Protein AF-A0A522ATU8-F1 (afdb_monomer)

Mean predicted aligned error: 9.72 Å

pLDDT: mean 84.51, std 17.57, range [40.78, 98.5]

Structure (mmCIF, N/CA/C/O backbone):
data_AF-A0A522ATU8-F1
#
_entry.id   AF-A0A522ATU8-F1
#
loop_
_atom_site.group_PDB
_atom_site.id
_atom_site.type_symbol
_atom_site.label_atom_id
_atom_site.label_alt_id
_atom_site.label_comp_id
_atom_site.label_asym_id
_atom_site.label_entity_id
_atom_site.label_seq_id
_atom_site.pdbx_PDB_ins_code
_atom_site.Cartn_x
_atom_site.Cartn_y
_atom_site.Cartn_z
_atom_site.occupancy
_atom_site.B_iso_or_equiv
_atom_site.auth_seq_id
_atom_site.auth_comp_id
_atom_site.auth_asym_id
_atom_site.auth_atom_id
_atom_site.pdbx_PDB_model_num
ATOM 1 N N . MET A 1 1 ? -73.150 6.513 33.092 1.00 40.78 1 MET A N 1
ATOM 2 C CA . MET A 1 1 ? -72.013 5.704 32.596 1.00 40.78 1 MET A CA 1
ATOM 3 C C . MET A 1 1 ? -71.396 6.403 31.396 1.00 40.78 1 MET A C 1
ATOM 5 O O . MET A 1 1 ? -72.141 7.012 30.643 1.00 40.78 1 MET A O 1
ATOM 9 N N . ILE A 1 2 ? -70.080 6.228 31.227 1.00 47.72 2 ILE A N 1
ATOM 10 C CA . ILE A 1 2 ? -69.223 6.585 30.076 1.00 47.72 2 ILE A CA 1
ATOM 11 C C . ILE A 1 2 ? -68.364 7.845 30.288 1.00 47.72 2 ILE A C 1
ATOM 13 O O . ILE A 1 2 ? -68.646 8.945 29.824 1.00 47.72 2 ILE A O 1
ATOM 17 N N . PHE A 1 3 ? -67.261 7.599 31.000 1.00 41.44 3 PHE A N 1
ATOM 18 C CA . PHE A 1 3 ? -65.989 8.318 30.939 1.00 41.44 3 PHE A CA 1
ATOM 19 C C . PHE A 1 3 ? -65.476 8.334 29.488 1.00 41.44 3 PHE A C 1
ATOM 21 O O . PHE A 1 3 ? -65.366 7.274 28.871 1.00 41.44 3 PHE A O 1
ATOM 28 N N . ARG A 1 4 ? -65.110 9.501 28.949 1.00 42.25 4 ARG A N 1
ATOM 29 C CA . ARG A 1 4 ? -64.299 9.596 27.726 1.00 42.25 4 ARG A CA 1
ATOM 30 C C . ARG A 1 4 ? -62.927 10.140 28.095 1.00 42.25 4 ARG A C 1
ATOM 32 O O . ARG A 1 4 ? -62.749 11.327 28.333 1.00 42.25 4 ARG A O 1
ATOM 39 N N . ILE A 1 5 ? -61.991 9.205 28.204 1.00 52.91 5 ILE A N 1
ATOM 40 C CA . ILE A 1 5 ? -60.569 9.421 28.447 1.00 52.91 5 ILE A CA 1
ATOM 41 C C . ILE A 1 5 ? -59.995 10.158 27.232 1.00 52.91 5 ILE A C 1
ATOM 43 O O . ILE A 1 5 ? -60.051 9.648 26.114 1.00 52.91 5 ILE A O 1
ATOM 47 N N . LEU A 1 6 ? -59.465 11.363 27.452 1.00 47.50 6 LEU A N 1
ATOM 48 C CA . LEU A 1 6 ? -58.656 12.076 26.468 1.00 47.50 6 LEU A CA 1
ATOM 49 C C . LEU A 1 6 ? -57.282 11.391 26.426 1.00 47.50 6 LEU A C 1
ATOM 51 O O . LEU A 1 6 ? -56.503 11.489 27.372 1.00 47.50 6 LEU A O 1
ATOM 55 N N . LEU A 1 7 ? -57.003 10.648 25.358 1.00 43.47 7 LEU A N 1
ATOM 56 C CA . LEU A 1 7 ? -55.718 9.988 25.151 1.00 43.47 7 LEU A CA 1
ATOM 57 C C . LEU A 1 7 ? -54.770 10.984 24.470 1.00 43.47 7 LEU A C 1
ATOM 59 O O . LEU A 1 7 ? -54.890 11.260 23.278 1.00 43.47 7 LEU A O 1
ATOM 63 N N . VAL A 1 8 ? -53.862 11.569 25.250 1.00 46.88 8 VAL A N 1
ATOM 64 C CA . VAL A 1 8 ? -52.779 12.422 24.746 1.00 46.88 8 VAL A CA 1
ATOM 65 C C . VAL A 1 8 ? -51.714 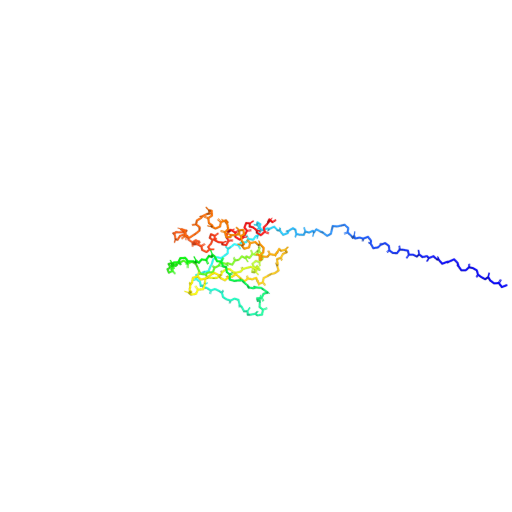11.507 24.145 1.00 46.88 8 VAL A C 1
ATOM 67 O O . VAL A 1 8 ? -50.959 10.860 24.867 1.00 46.88 8 VAL A O 1
ATOM 70 N N . VAL A 1 9 ? -51.665 11.420 22.816 1.00 46.75 9 VAL A N 1
ATOM 71 C CA . VAL A 1 9 ? -50.570 10.750 22.105 1.00 46.75 9 VAL A CA 1
ATOM 72 C C . VAL A 1 9 ? -49.385 11.713 22.072 1.00 46.75 9 VAL A C 1
ATOM 74 O O . VAL A 1 9 ? -49.351 12.646 21.273 1.00 46.75 9 VAL A O 1
ATOM 77 N N . ALA A 1 10 ? -48.416 11.507 22.962 1.00 46.50 10 ALA A N 1
ATOM 78 C CA . ALA A 1 10 ? -47.122 12.169 22.879 1.00 46.50 10 ALA A CA 1
ATOM 79 C C . ALA A 1 10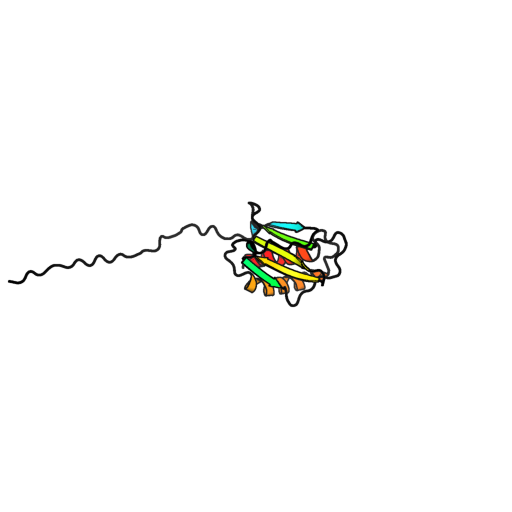 ? -46.333 11.560 21.708 1.00 46.50 10 ALA A C 1
ATOM 81 O O . ALA A 1 10 ? -45.745 10.486 21.824 1.00 46.50 10 ALA A O 1
ATOM 82 N N . ALA A 1 11 ? -46.353 12.231 20.557 1.00 47.09 11 ALA A N 1
ATOM 83 C CA . ALA A 1 11 ? -45.459 11.925 19.451 1.00 47.09 11 ALA A CA 1
ATOM 84 C C . ALA A 1 11 ? -44.035 12.346 19.847 1.00 47.09 11 ALA A C 1
ATOM 86 O O . ALA A 1 11 ? -43.699 13.529 19.843 1.00 47.09 11 ALA A O 1
ATOM 87 N N . ILE A 1 12 ? -43.199 11.376 20.222 1.00 52.59 12 ILE A N 1
ATOM 88 C CA . ILE A 1 12 ? -41.762 1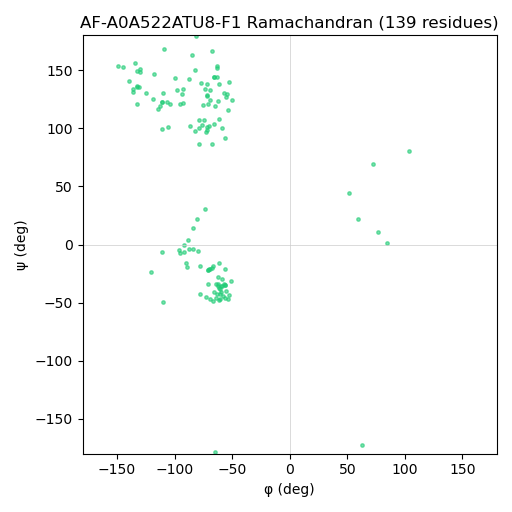1.592 20.402 1.00 52.59 12 ILE A CA 1
ATOM 89 C C . ILE A 1 12 ? -41.164 11.734 19.002 1.00 52.59 12 ILE A C 1
ATOM 91 O O . ILE A 1 12 ? -40.897 10.749 18.316 1.00 52.59 12 ILE A O 1
ATOM 95 N N . ILE A 1 13 ? -40.993 12.976 18.558 1.00 49.78 13 ILE A N 1
ATOM 96 C CA . ILE A 1 13 ? -40.200 13.293 17.374 1.00 49.78 13 ILE A CA 1
ATOM 97 C C . ILE A 1 13 ? -38.739 13.070 17.774 1.00 49.78 13 ILE A C 1
ATOM 99 O O . ILE A 1 13 ? -38.141 13.899 18.458 1.00 49.78 13 ILE A O 1
ATOM 103 N N . PHE A 1 14 ? -38.165 11.934 17.376 1.00 49.09 14 PHE A N 1
ATOM 104 C CA . PHE A 1 14 ? -36.715 11.750 17.365 1.00 49.09 14 PHE A CA 1
ATOM 105 C C . PHE A 1 14 ? -36.147 12.685 16.289 1.00 49.09 14 PHE A C 1
ATOM 107 O O . PHE A 1 14 ? -36.026 12.324 15.121 1.00 49.09 14 PHE A O 1
ATOM 114 N N . ALA A 1 15 ? -35.870 13.932 16.665 1.00 50.97 15 ALA A N 1
ATOM 115 C CA . ALA A 1 15 ? -35.072 14.821 15.840 1.00 50.97 15 ALA A CA 1
ATOM 116 C C . ALA A 1 15 ? -33.628 14.287 15.847 1.00 50.97 15 ALA A C 1
ATOM 118 O O . ALA A 1 15 ? -33.063 14.113 16.931 1.00 50.97 15 ALA A O 1
ATOM 119 N N . PRO A 1 16 ? -33.010 14.002 14.687 1.00 50.28 16 PRO A N 1
ATOM 120 C CA . PRO A 1 16 ? -31.581 13.743 14.651 1.00 50.28 16 PRO A CA 1
ATOM 121 C C . PRO A 1 16 ? -30.865 15.014 15.122 1.00 50.28 16 PRO A C 1
ATOM 123 O O . PRO A 1 16 ? -31.086 16.099 14.582 1.00 50.28 16 PRO A O 1
ATOM 126 N N . LEU A 1 17 ? -30.044 14.882 16.165 1.00 58.19 17 LEU A N 1
ATOM 127 C CA . LEU A 1 17 ? -29.154 15.942 16.637 1.00 58.19 17 LEU A CA 1
ATOM 128 C C . LEU A 1 17 ? -28.351 16.494 15.444 1.00 58.19 17 LEU A C 1
ATOM 130 O O . LEU A 1 17 ? -27.688 15.711 14.756 1.00 58.19 17 LEU A O 1
ATOM 134 N N . PRO A 1 18 ? -28.387 17.810 15.174 1.00 51.53 18 PRO A N 1
ATOM 135 C CA . PRO A 1 18 ? -27.593 18.386 14.109 1.00 51.53 18 PRO A CA 1
ATOM 136 C C . PRO A 1 18 ? -26.136 18.453 14.567 1.00 51.53 18 PRO A C 1
ATOM 138 O O . PRO A 1 18 ? -25.812 19.111 15.552 1.00 51.53 18 PRO A O 1
ATOM 141 N N . GLY A 1 19 ? -25.261 17.774 13.827 1.00 50.19 19 GLY A N 1
ATOM 142 C CA . GLY A 1 19 ? -23.829 18.046 13.842 1.00 50.19 19 GLY A CA 1
ATOM 143 C C . GLY A 1 19 ? -23.095 17.604 15.104 1.00 50.19 19 GLY A C 1
ATOM 144 O O . GLY A 1 19 ? -22.520 18.429 15.808 1.00 50.19 19 GLY A O 1
ATOM 145 N N . ALA A 1 20 ? -22.960 16.291 15.311 1.00 48.22 20 ALA A N 1
ATOM 146 C CA . ALA A 1 20 ? -21.632 15.847 15.727 1.00 48.22 20 ALA A CA 1
ATOM 147 C C . ALA A 1 20 ? -20.671 16.316 14.621 1.00 48.22 20 ALA A C 1
ATOM 149 O O . ALA A 1 20 ? -21.001 16.102 13.446 1.00 48.22 20 ALA A O 1
ATOM 150 N N . PRO A 1 21 ? -19.549 16.993 14.931 1.00 43.91 21 PRO A N 1
ATOM 151 C CA . PRO A 1 21 ? -18.543 17.228 13.916 1.00 43.91 21 PRO A CA 1
ATOM 152 C C . PRO A 1 21 ? -18.225 15.850 13.353 1.00 43.91 21 PRO A C 1
ATOM 154 O O . PRO A 1 21 ? -17.769 14.966 14.077 1.00 43.91 21 PRO A O 1
ATOM 157 N N . GLN A 1 22 ? -18.534 15.639 12.074 1.00 51.97 22 GLN A N 1
ATOM 158 C CA . GLN A 1 22 ? -17.799 14.643 11.329 1.00 51.97 22 GLN A CA 1
ATOM 159 C C . GLN A 1 22 ? -16.377 15.165 11.457 1.00 51.97 22 GLN A C 1
ATOM 161 O O . GLN A 1 22 ? -16.045 16.184 10.854 1.00 51.97 22 GLN A O 1
ATOM 166 N N . THR A 1 23 ? -15.594 14.595 12.373 1.00 53.78 23 THR A N 1
ATOM 167 C CA . THR A 1 23 ? -14.146 14.716 12.336 1.00 53.78 23 THR A CA 1
ATOM 168 C C . THR A 1 23 ? -13.811 14.182 10.962 1.00 53.78 23 THR A C 1
ATOM 170 O O . THR A 1 23 ? -13.820 12.971 10.743 1.00 53.78 23 THR A O 1
ATOM 173 N N . GLY A 1 24 ? -13.751 15.107 10.002 1.00 62.25 24 GLY A N 1
ATOM 174 C CA . GLY A 1 24 ? -13.665 14.786 8.597 1.00 62.25 24 GLY A CA 1
ATOM 175 C C . GLY A 1 24 ? -12.464 13.886 8.459 1.00 62.25 24 GLY A C 1
ATOM 176 O O . GLY A 1 24 ? -11.394 14.200 8.983 1.00 62.25 24 GLY A O 1
ATOM 177 N N . PHE A 1 25 ? -12.661 12.726 7.850 1.00 77.69 25 PHE A N 1
ATOM 178 C CA . PHE A 1 25 ? -11.517 11.952 7.431 1.00 77.69 25 PHE A CA 1
ATOM 179 C C . PHE A 1 25 ? -10.762 12.812 6.432 1.00 77.69 25 PHE A C 1
ATOM 181 O O . PHE A 1 25 ? -11.257 13.063 5.337 1.00 77.69 25 PHE A O 1
ATOM 188 N N . ASP A 1 26 ? -9.617 13.320 6.867 1.00 82.25 26 ASP A N 1
ATOM 189 C CA . ASP A 1 26 ? -8.725 14.105 6.040 1.00 82.25 26 ASP A CA 1
ATOM 190 C C . ASP A 1 26 ? -7.514 13.229 5.696 1.00 82.25 26 ASP A C 1
ATOM 192 O O . ASP A 1 26 ? -6.626 13.036 6.534 1.00 82.25 26 ASP A O 1
ATOM 196 N N . PRO A 1 27 ? -7.468 12.654 4.484 1.00 82.69 27 PRO A N 1
ATOM 197 C CA . PRO A 1 27 ? -6.336 11.851 4.050 1.00 82.69 27 PRO A CA 1
ATOM 198 C C . PRO A 1 27 ? -5.025 12.635 3.993 1.00 82.69 27 PRO A C 1
ATOM 200 O O . PRO A 1 27 ? -3.970 12.006 3.988 1.00 82.69 27 PRO A O 1
ATOM 203 N N . LEU A 1 28 ? -5.052 13.974 4.006 1.00 83.62 28 LEU A N 1
ATOM 204 C CA . LEU A 1 28 ? -3.837 14.786 4.109 1.00 83.62 28 LEU A CA 1
ATOM 205 C C . LEU A 1 28 ? -3.144 14.635 5.471 1.00 83.62 28 LEU A C 1
ATOM 207 O O . LEU A 1 28 ? -1.957 14.929 5.587 1.00 83.62 28 LEU A O 1
ATOM 211 N N . LEU A 1 29 ? -3.855 14.148 6.493 1.00 88.44 29 LEU A N 1
ATOM 212 C CA . LEU A 1 29 ? -3.287 13.831 7.808 1.00 88.44 29 LEU A CA 1
ATOM 213 C C . LEU A 1 29 ? -2.649 12.436 7.863 1.00 88.44 29 LEU A C 1
ATOM 215 O O . LEU A 1 29 ? -2.086 12.042 8.890 1.00 88.44 29 LEU A O 1
ATOM 219 N N . LEU A 1 30 ? -2.744 11.667 6.778 1.00 93.44 30 LEU A N 1
ATOM 220 C CA . LEU A 1 30 ? -2.141 10.350 6.685 1.00 93.44 30 LEU A CA 1
ATOM 221 C C . LEU A 1 30 ? -0.698 10.442 6.191 1.00 93.44 30 LEU A C 1
ATOM 223 O O . LEU A 1 30 ? -0.346 11.216 5.307 1.00 93.44 30 LEU A O 1
ATOM 227 N N . ASN A 1 31 ? 0.143 9.589 6.757 1.00 94.75 31 ASN A N 1
ATOM 228 C CA . ASN A 1 31 ? 1.567 9.525 6.489 1.00 94.75 31 ASN A CA 1
ATOM 229 C C . ASN A 1 31 ? 1.926 8.165 5.898 1.00 94.75 31 ASN A C 1
ATOM 231 O O . ASN A 1 31 ? 1.359 7.139 6.279 1.00 94.75 31 ASN A O 1
ATOM 235 N N . ILE A 1 32 ? 2.920 8.151 5.009 1.00 96.19 32 ILE A N 1
ATOM 236 C CA . ILE A 1 32 ? 3.504 6.922 4.471 1.00 96.19 32 ILE A CA 1
ATOM 237 C C . ILE A 1 32 ? 4.852 6.689 5.149 1.00 96.19 32 ILE A C 1
ATOM 239 O O . ILE A 1 32 ? 5.772 7.497 5.027 1.00 96.19 32 ILE A O 1
ATOM 243 N N . ARG A 1 33 ? 4.999 5.547 5.823 1.00 95.88 33 ARG A N 1
ATOM 244 C CA . ARG A 1 33 ? 6.283 5.068 6.340 1.00 95.88 33 ARG A CA 1
ATOM 245 C C . ARG A 1 33 ? 6.733 3.829 5.578 1.00 95.88 33 ARG A C 1
ATOM 247 O O . ARG A 1 33 ? 6.049 2.807 5.576 1.00 95.88 33 ARG A O 1
ATOM 254 N N . MET A 1 34 ? 7.922 3.899 4.993 1.00 95.94 34 MET A N 1
ATOM 255 C CA . MET A 1 34 ? 8.523 2.783 4.265 1.00 95.94 34 MET A CA 1
ATOM 256 C C . MET A 1 34 ? 9.223 1.800 5.211 1.00 95.94 34 MET A C 1
ATOM 258 O O . MET A 1 34 ? 9.729 2.176 6.269 1.00 95.94 34 MET A O 1
ATOM 262 N N . SER A 1 35 ? 9.263 0.528 4.820 1.00 93.94 35 SER A N 1
ATOM 263 C CA . SER A 1 35 ? 9.972 -0.542 5.522 1.00 93.94 35 SER A CA 1
ATOM 264 C C . SER A 1 35 ? 10.836 -1.338 4.540 1.00 93.94 35 SER A C 1
ATOM 266 O O . SER A 1 35 ? 10.345 -1.725 3.474 1.00 93.94 35 SER A O 1
ATOM 268 N N . PRO A 1 36 ? 12.096 -1.652 4.895 1.00 92.75 36 PRO A N 1
ATOM 269 C CA . PRO A 1 36 ? 12.957 -2.501 4.072 1.00 92.75 36 PRO A CA 1
ATOM 270 C C . PRO A 1 36 ? 12.486 -3.962 4.059 1.00 92.75 36 PRO A C 1
ATOM 272 O O . PRO A 1 36 ? 12.803 -4.712 3.141 1.00 92.75 36 PRO A O 1
ATOM 275 N N . ASN A 1 37 ? 11.699 -4.367 5.059 1.00 94.44 37 ASN A N 1
ATOM 276 C CA . ASN A 1 37 ? 11.170 -5.718 5.190 1.00 94.44 37 ASN A CA 1
ATOM 277 C C . ASN A 1 37 ? 9.731 -5.785 4.691 1.00 94.44 37 ASN A C 1
ATOM 279 O O . ASN A 1 37 ? 8.949 -4.858 4.919 1.00 94.44 37 ASN A O 1
ATOM 283 N N . ALA A 1 38 ? 9.387 -6.904 4.049 1.00 95.12 38 ALA A N 1
ATOM 284 C CA . ALA A 1 38 ? 7.998 -7.248 3.792 1.00 95.12 38 ALA A CA 1
ATOM 285 C C . ALA A 1 38 ? 7.286 -7.406 5.139 1.00 95.12 38 ALA A C 1
ATOM 287 O O . ALA A 1 38 ? 7.850 -7.965 6.083 1.00 95.12 38 ALA A O 1
ATOM 288 N N . LEU A 1 39 ? 6.064 -6.892 5.236 1.00 96.69 39 LEU A N 1
ATOM 289 C CA . LEU A 1 39 ? 5.302 -6.885 6.475 1.00 96.69 39 LEU A CA 1
ATOM 290 C C . LEU A 1 39 ? 4.025 -7.687 6.291 1.00 96.69 39 LEU A C 1
ATOM 292 O O . LEU A 1 39 ? 3.208 -7.410 5.415 1.00 96.69 39 LEU A O 1
ATOM 296 N N . ARG A 1 40 ? 3.837 -8.659 7.178 1.00 97.00 40 ARG A N 1
ATOM 297 C CA . ARG A 1 40 ? 2.570 -9.355 7.350 1.00 97.00 40 ARG A CA 1
ATOM 298 C C . ARG A 1 40 ? 2.040 -9.028 8.742 1.00 97.00 40 ARG A C 1
ATOM 300 O O . ARG A 1 40 ? 2.716 -9.363 9.717 1.00 97.00 40 ARG A O 1
ATOM 307 N N . PRO A 1 41 ? 0.887 -8.354 8.858 1.00 96.50 41 PRO A N 1
ATOM 308 C CA . PRO A 1 41 ? 0.291 -8.102 10.161 1.00 96.50 41 PRO A CA 1
ATOM 309 C C . PRO A 1 41 ? -0.098 -9.420 10.852 1.00 96.50 41 PRO A C 1
ATOM 311 O O . PRO A 1 41 ? -0.381 -10.402 10.158 1.00 96.50 41 PRO A O 1
ATOM 314 N N . PRO A 1 42 ? -0.144 -9.452 12.195 1.00 96.81 42 PRO A N 1
ATOM 315 C CA . PRO A 1 42 ? -0.799 -10.527 12.936 1.00 96.81 42 PRO A CA 1
ATOM 316 C C . PRO A 1 42 ? -2.237 -10.740 12.446 1.00 96.81 42 PRO A C 1
ATOM 318 O O . PRO A 1 42 ? -2.935 -9.772 12.142 1.00 96.81 42 PRO A O 1
ATOM 321 N N . THR A 1 43 ? -2.677 -11.996 12.334 1.00 95.94 43 THR A N 1
ATOM 322 C CA . THR A 1 43 ? -3.968 -12.349 11.712 1.00 95.94 43 THR A CA 1
ATOM 323 C C . THR A 1 43 ? -5.162 -11.696 12.408 1.00 95.94 43 THR A C 1
ATOM 325 O O . THR A 1 43 ? -6.106 -11.289 11.742 1.00 95.94 43 THR A O 1
ATOM 328 N N . ASP A 1 44 ? -5.102 -11.548 13.727 1.00 96.19 44 ASP A N 1
ATOM 329 C CA . ASP A 1 44 ? -6.108 -10.892 14.567 1.00 96.19 44 ASP A CA 1
ATOM 330 C C . ASP A 1 44 ? -6.220 -9.377 14.326 1.00 96.19 44 ASP A C 1
ATOM 332 O O . ASP A 1 44 ? -7.253 -8.781 14.622 1.00 96.19 44 ASP A O 1
ATOM 336 N N . MET A 1 45 ? -5.193 -8.753 13.741 1.00 96.00 45 MET A N 1
ATOM 337 C CA . MET A 1 45 ? -5.217 -7.342 13.344 1.00 96.00 45 MET A CA 1
ATOM 338 C C . MET A 1 45 ? -5.722 -7.125 11.912 1.00 96.00 45 MET A C 1
ATOM 340 O O . MET A 1 45 ? -6.019 -5.989 11.540 1.00 96.00 45 MET A O 1
ATOM 344 N N . ILE A 1 46 ? -5.777 -8.168 11.077 1.00 97.75 46 ILE A N 1
ATOM 345 C CA . ILE A 1 46 ? -6.191 -8.040 9.676 1.00 97.75 46 ILE A CA 1
ATOM 346 C C . ILE A 1 46 ? -7.714 -7.964 9.626 1.00 97.75 46 ILE A C 1
ATOM 348 O O . ILE A 1 46 ? -8.409 -8.963 9.783 1.00 97.75 46 ILE A O 1
ATOM 352 N N . LYS A 1 47 ? -8.236 -6.771 9.345 1.00 97.31 47 LYS A N 1
ATOM 353 C CA . LYS A 1 47 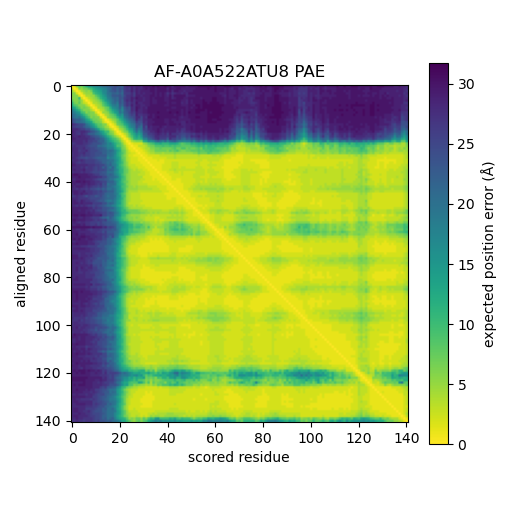? -9.671 -6.565 9.126 1.00 97.31 47 LYS A CA 1
ATOM 354 C C . LYS A 1 47 ? -10.077 -7.021 7.731 1.00 97.31 47 LYS A C 1
ATOM 356 O O . LYS A 1 47 ? -11.117 -7.645 7.556 1.00 97.31 47 LYS A O 1
ATOM 361 N N . GLN A 1 48 ? -9.258 -6.686 6.734 1.00 97.81 48 GLN A N 1
ATOM 362 C CA . GLN A 1 48 ? -9.450 -7.063 5.334 1.00 97.81 48 GLN A CA 1
ATOM 363 C C . GLN A 1 48 ? -8.088 -7.203 4.642 1.00 97.81 48 GLN A C 1
ATOM 365 O O . GLN A 1 48 ? -7.112 -6.560 5.038 1.00 97.81 48 GLN A O 1
ATOM 370 N N . GLN A 1 49 ? -8.026 -8.029 3.601 1.00 97.75 49 GLN A N 1
ATOM 371 C CA . GLN A 1 49 ? -6.829 -8.248 2.795 1.00 97.75 49 GLN A CA 1
ATOM 372 C C . GLN A 1 49 ? -7.209 -8.351 1.320 1.00 97.75 49 GLN A C 1
ATOM 374 O O . GLN A 1 49 ? -8.186 -9.014 0.976 1.00 97.75 49 GLN A O 1
ATOM 379 N N . TRP A 1 50 ? -6.379 -7.768 0.460 1.00 97.94 50 TRP A N 1
ATOM 380 C CA . TRP A 1 50 ? -6.472 -7.900 -0.989 1.00 97.94 50 TRP A CA 1
ATOM 381 C C . TRP A 1 50 ? -5.106 -8.220 -1.583 1.00 97.94 50 TRP A C 1
ATOM 383 O O . TRP A 1 50 ? -4.071 -7.782 -1.077 1.00 97.94 50 TRP A O 1
ATOM 393 N N . THR A 1 51 ? -5.112 -8.961 -2.684 1.00 97.06 51 THR A N 1
ATOM 394 C CA . THR A 1 51 ? -3.977 -9.003 -3.605 1.00 97.06 51 THR A CA 1
ATOM 395 C C . THR A 1 51 ? -4.233 -7.953 -4.673 1.00 97.06 51 THR A C 1
ATOM 397 O O . THR A 1 51 ? -5.347 -7.842 -5.178 1.00 97.06 51 THR A O 1
ATOM 400 N N . LEU A 1 52 ? -3.226 -7.148 -4.991 1.00 95.25 52 LEU A N 1
ATOM 401 C CA . LEU A 1 52 ? -3.355 -6.123 -6.013 1.00 95.25 52 LEU A CA 1
ATOM 402 C C . LEU A 1 52 ? -3.244 -6.749 -7.406 1.00 95.25 52 LEU A C 1
ATOM 404 O O . LEU A 1 52 ? -2.165 -6.822 -7.998 1.00 95.25 52 LEU A O 1
ATOM 408 N N . ASP A 1 53 ? -4.372 -7.222 -7.920 1.00 91.56 53 ASP A N 1
ATOM 409 C CA . ASP A 1 53 ? -4.432 -7.844 -9.235 1.00 91.56 53 ASP A CA 1
ATOM 410 C C . ASP A 1 53 ? -4.119 -6.838 -10.354 1.00 91.56 53 ASP A C 1
ATOM 412 O O . ASP A 1 53 ? -4.463 -5.658 -10.295 1.00 91.56 53 ASP A O 1
ATOM 416 N N . GLY A 1 54 ? -3.433 -7.301 -11.402 1.00 88.69 54 GLY A N 1
ATOM 417 C CA . GLY A 1 54 ? -3.048 -6.450 -12.535 1.00 88.69 54 GLY A CA 1
ATOM 418 C C . GLY A 1 54 ? -1.864 -5.511 -12.269 1.00 88.69 54 GLY A C 1
ATOM 419 O O . GLY A 1 54 ? -1.581 -4.651 -13.110 1.00 88.69 54 GLY A O 1
ATOM 420 N N . TYR A 1 55 ? -1.163 -5.689 -11.144 1.00 92.81 55 TYR A N 1
ATOM 421 C CA . TYR A 1 55 ? 0.110 -5.040 -10.842 1.00 92.81 55 TYR A CA 1
ATOM 422 C C . TYR A 1 55 ? 1.093 -6.041 -10.235 1.00 92.81 55 TYR A C 1
ATOM 424 O O . TYR A 1 55 ? 0.759 -6.797 -9.324 1.00 92.81 55 TYR A O 1
ATOM 432 N N . ARG A 1 56 ? 2.333 -6.038 -10.722 1.00 92.62 56 ARG A N 1
ATOM 433 C CA . ARG A 1 56 ? 3.438 -6.776 -10.109 1.00 92.62 56 ARG A CA 1
ATOM 434 C C . ARG A 1 56 ? 4.640 -5.866 -9.999 1.00 92.62 56 ARG A C 1
ATOM 436 O O . ARG A 1 56 ? 4.963 -5.159 -10.948 1.00 92.62 56 ARG A O 1
ATOM 443 N N . LEU A 1 57 ? 5.293 -5.931 -8.847 1.00 90.94 57 LEU A N 1
ATOM 444 C CA . LEU A 1 57 ? 6.541 -5.228 -8.619 1.00 90.94 57 LEU A CA 1
ATOM 445 C C . LEU A 1 57 ? 7.611 -5.757 -9.569 1.00 90.94 57 LEU A C 1
ATOM 447 O O . LEU A 1 57 ? 7.689 -6.960 -9.846 1.00 90.94 57 LEU A O 1
ATOM 451 N N . GLY A 1 58 ? 8.476 -4.855 -10.027 1.00 84.75 58 GLY A N 1
ATOM 452 C CA . GLY A 1 58 ? 9.705 -5.248 -10.696 1.00 84.75 58 GLY A CA 1
ATOM 453 C C . GLY A 1 58 ? 10.660 -5.999 -9.761 1.00 84.75 58 GLY A C 1
ATOM 454 O O . GLY A 1 58 ? 10.410 -6.207 -8.572 1.00 84.75 58 GLY A O 1
ATOM 455 N N . ARG A 1 59 ? 11.831 -6.377 -10.288 1.00 82.44 59 ARG A N 1
ATOM 456 C CA . ARG A 1 59 ? 12.929 -6.863 -9.441 1.00 82.44 59 ARG A CA 1
ATOM 457 C C . ARG A 1 59 ? 13.411 -5.722 -8.547 1.00 82.44 59 ARG A C 1
ATOM 459 O O . ARG A 1 59 ? 14.116 -4.827 -9.009 1.00 82.44 59 ARG A O 1
ATOM 466 N N . LEU A 1 60 ? 13.013 -5.771 -7.281 1.00 80.19 60 LEU A N 1
ATOM 467 C CA . LEU A 1 60 ? 13.422 -4.815 -6.263 1.00 80.19 60 LEU A CA 1
ATOM 468 C C . LEU A 1 60 ? 14.909 -4.995 -5.925 1.00 80.19 60 LEU A C 1
ATOM 470 O O . LEU A 1 60 ? 15.375 -6.114 -5.702 1.00 80.19 60 LEU A O 1
ATOM 474 N N . GLY A 1 61 ? 15.651 -3.887 -5.881 1.00 78.50 61 GLY A N 1
ATOM 475 C CA . GLY A 1 61 ? 17.034 -3.875 -5.401 1.00 78.50 61 GLY A CA 1
ATOM 476 C C . GLY A 1 61 ? 17.126 -4.176 -3.902 1.00 78.50 61 GLY A C 1
ATOM 477 O O . GLY A 1 61 ? 16.133 -4.111 -3.182 1.00 78.50 61 GLY A O 1
ATOM 478 N N . ALA A 1 62 ? 18.329 -4.473 -3.404 1.00 81.00 62 ALA A N 1
ATOM 479 C CA . ALA A 1 62 ? 18.541 -4.835 -1.995 1.00 81.00 62 ALA A CA 1
ATOM 480 C C . ALA A 1 62 ? 18.099 -3.745 -0.997 1.00 81.00 62 ALA A C 1
ATOM 482 O O . ALA A 1 62 ? 17.697 -4.069 0.115 1.00 81.00 62 ALA A O 1
ATOM 483 N N . GLN A 1 63 ? 18.161 -2.476 -1.408 1.00 82.62 63 GLN A N 1
ATOM 484 C CA . GLN A 1 63 ? 17.783 -1.311 -0.598 1.00 82.62 63 GLN A CA 1
ATOM 485 C C . GLN A 1 63 ? 16.353 -0.826 -0.867 1.00 82.62 63 GLN A C 1
ATOM 487 O O . GLN A 1 63 ? 15.890 0.107 -0.218 1.00 82.62 63 GLN A O 1
ATOM 492 N N . ALA A 1 64 ? 15.653 -1.425 -1.835 1.00 87.12 64 ALA A N 1
ATOM 493 C CA . ALA A 1 64 ? 14.297 -1.013 -2.152 1.00 87.12 64 ALA A CA 1
ATOM 494 C C . ALA A 1 64 ? 13.344 -1.458 -1.032 1.00 87.12 64 ALA A C 1
ATOM 496 O O . ALA A 1 64 ? 13.451 -2.590 -0.541 1.00 87.12 64 ALA A O 1
ATOM 497 N N . PRO A 1 65 ? 12.393 -0.602 -0.632 1.00 92.44 65 PRO A N 1
ATOM 498 C CA . PRO A 1 65 ? 11.451 -0.957 0.408 1.00 92.44 65 PRO A CA 1
ATOM 499 C C . PRO A 1 65 ? 10.542 -2.100 -0.039 1.00 92.44 65 PRO A C 1
ATOM 501 O O . PRO A 1 65 ? 10.133 -2.201 -1.197 1.00 92.44 65 PRO A O 1
ATOM 504 N N . ARG A 1 66 ? 10.206 -2.959 0.920 1.00 94.94 66 ARG A N 1
ATOM 505 C CA . ARG A 1 66 ? 9.354 -4.136 0.724 1.00 94.94 66 ARG A CA 1
ATOM 506 C C . ARG A 1 66 ? 8.003 -4.009 1.412 1.00 94.94 66 ARG A C 1
ATOM 508 O O . ARG A 1 66 ? 7.147 -4.863 1.201 1.00 94.94 66 ARG A O 1
ATOM 515 N N . ALA A 1 67 ? 7.792 -2.961 2.201 1.00 97.19 67 ALA A N 1
ATOM 516 C CA . ALA A 1 67 ? 6.471 -2.578 2.668 1.00 97.19 67 ALA A CA 1
ATOM 517 C C . ALA A 1 67 ? 6.324 -1.053 2.764 1.00 97.19 67 ALA A C 1
ATOM 519 O O . ALA A 1 67 ? 7.302 -0.336 2.984 1.00 97.19 67 ALA A O 1
ATOM 520 N N . ALA A 1 68 ? 5.092 -0.579 2.621 1.00 97.62 68 ALA A N 1
ATOM 521 C CA . ALA A 1 68 ? 4.675 0.790 2.885 1.00 97.62 68 ALA A CA 1
ATOM 522 C C . ALA A 1 68 ? 3.516 0.755 3.884 1.00 97.62 68 ALA A C 1
ATOM 524 O O . ALA A 1 68 ? 2.569 -0.013 3.721 1.00 97.62 68 ALA A O 1
ATOM 525 N N . ILE A 1 69 ? 3.604 1.557 4.937 1.00 98.06 69 ILE A N 1
ATOM 526 C CA . ILE A 1 69 ? 2.607 1.643 6.002 1.00 98.06 69 ILE A CA 1
ATOM 527 C C . ILE A 1 69 ? 1.931 3.001 5.877 1.00 98.06 69 ILE A C 1
ATOM 529 O O . ILE A 1 69 ? 2.619 4.015 5.949 1.00 98.06 69 ILE A O 1
ATOM 533 N N . ILE A 1 70 ? 0.610 3.013 5.726 1.00 97.12 70 ILE A N 1
ATOM 534 C CA . ILE A 1 70 ? -0.199 4.229 5.810 1.00 97.12 70 ILE A CA 1
ATOM 535 C C . ILE A 1 70 ? -0.728 4.329 7.238 1.00 97.12 70 ILE A C 1
ATOM 537 O O . ILE A 1 70 ? -1.406 3.416 7.725 1.00 97.12 70 ILE A O 1
ATOM 541 N N . GLU A 1 71 ? -0.392 5.416 7.920 1.00 96.50 71 GLU A N 1
ATOM 542 C CA . GLU A 1 71 ? -0.739 5.667 9.320 1.00 96.50 71 GLU A CA 1
ATOM 543 C C . GLU A 1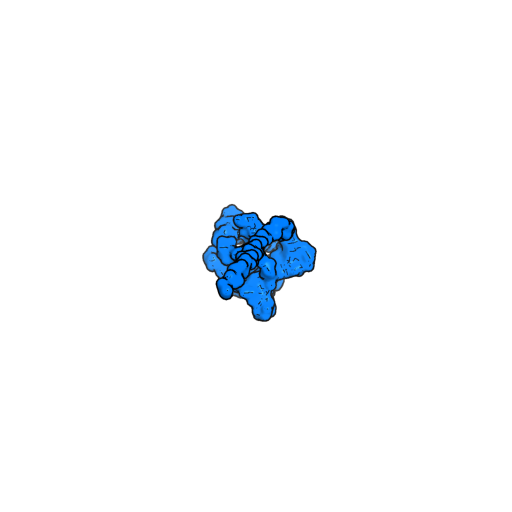 71 ? -1.262 7.088 9.526 1.00 96.50 71 GLU A C 1
ATOM 545 O O . GLU A 1 71 ? -0.960 7.976 8.735 1.00 96.50 71 GLU A O 1
ATOM 550 N N . ASN A 1 72 ? -2.050 7.311 10.577 1.00 93.44 72 ASN A N 1
ATOM 551 C CA . ASN A 1 72 ? -2.452 8.664 10.972 1.00 93.44 72 ASN A CA 1
ATOM 552 C C . ASN A 1 72 ? -1.353 9.374 11.790 1.00 93.44 72 ASN A C 1
ATOM 554 O O . ASN A 1 72 ? -0.284 8.820 12.061 1.00 93.44 72 ASN A O 1
ATOM 558 N N . ASP A 1 73 ? -1.629 10.611 12.190 1.00 90.94 73 ASP A N 1
ATOM 559 C CA . ASP A 1 73 ? -0.774 11.480 13.006 1.00 90.94 73 ASP A CA 1
ATOM 560 C C . ASP A 1 73 ? -0.376 10.872 14.365 1.00 90.94 73 ASP A C 1
ATOM 562 O O . ASP A 1 73 ? 0.760 11.033 14.815 1.00 90.94 73 ASP A O 1
ATOM 566 N N . VAL A 1 74 ? -1.260 10.084 14.981 1.00 92.50 74 VAL A N 1
ATOM 567 C CA . VAL A 1 74 ? -0.978 9.328 16.216 1.00 92.50 74 VAL A CA 1
ATOM 568 C C . VAL A 1 74 ? -0.286 7.976 15.969 1.00 92.50 74 VAL A C 1
ATOM 570 O O . VAL A 1 74 ? -0.201 7.143 16.872 1.00 92.50 74 VAL A O 1
ATOM 573 N N . ARG A 1 75 ? 0.253 7.747 14.760 1.00 92.69 75 ARG A N 1
ATOM 574 C CA . ARG A 1 75 ? 0.961 6.521 14.327 1.00 92.69 75 ARG A CA 1
ATOM 575 C C . ARG A 1 75 ? 0.132 5.239 14.406 1.00 92.69 75 ARG A C 1
ATOM 577 O O . ARG A 1 75 ? 0.678 4.129 14.443 1.00 92.69 75 ARG A O 1
ATOM 584 N N . GLN A 1 76 ? -1.190 5.361 14.402 1.00 94.94 76 GLN A N 1
ATOM 585 C CA . GLN A 1 76 ? -2.068 4.218 14.224 1.00 94.94 76 GLN A CA 1
ATOM 586 C C . GLN A 1 76 ? -1.969 3.753 12.774 1.00 94.94 76 GLN A C 1
ATOM 588 O O . GLN A 1 76 ? -2.251 4.497 11.836 1.00 94.94 76 GLN A O 1
ATOM 593 N N . ARG A 1 77 ? -1.575 2.493 12.587 1.00 96.38 77 ARG A N 1
ATOM 594 C CA . ARG A 1 77 ? -1.484 1.872 11.263 1.00 96.38 77 ARG A CA 1
ATOM 595 C C . ARG A 1 77 ? -2.893 1.630 10.739 1.00 96.38 77 ARG A C 1
ATOM 597 O O . ARG A 1 77 ? -3.705 1.022 11.435 1.00 96.38 77 ARG A O 1
ATOM 604 N N . LEU A 1 78 ? -3.163 2.074 9.518 1.00 97.00 78 LEU A N 1
ATOM 605 C CA . LEU A 1 78 ? -4.465 1.930 8.871 1.00 97.00 78 LEU A CA 1
ATOM 606 C C . LEU A 1 78 ? -4.389 0.927 7.724 1.00 97.00 78 LEU A C 1
ATOM 608 O O . LEU A 1 78 ? -5.171 -0.029 7.696 1.00 97.00 78 LEU A O 1
ATOM 612 N N . LEU A 1 79 ? -3.399 1.097 6.841 1.00 98.19 79 LEU A N 1
ATOM 613 C CA . LEU A 1 79 ? -3.131 0.203 5.715 1.00 98.19 79 LEU A CA 1
ATOM 614 C C . LEU A 1 79 ? -1.662 -0.197 5.665 1.00 98.19 79 LEU A C 1
ATOM 616 O O . LEU A 1 79 ? -0.777 0.559 6.064 1.00 98.19 79 LEU A O 1
ATOM 620 N N . ILE A 1 80 ? -1.401 -1.387 5.136 1.00 98.44 80 ILE A N 1
ATOM 621 C CA . ILE A 1 80 ? -0.052 -1.869 4.850 1.00 98.44 80 ILE A CA 1
ATOM 622 C C . ILE A 1 80 ? -0.043 -2.448 3.440 1.00 98.44 80 ILE A C 1
ATOM 624 O O . ILE A 1 80 ? -0.769 -3.398 3.162 1.00 98.44 80 ILE A O 1
ATOM 628 N N . LEU A 1 81 ? 0.800 -1.901 2.568 1.00 98.31 81 LEU A N 1
ATOM 629 C CA . LEU A 1 81 ? 1.163 -2.519 1.298 1.00 98.31 81 LEU A CA 1
ATOM 630 C C . LEU A 1 81 ? 2.442 -3.320 1.529 1.00 98.31 81 LEU A C 1
ATOM 632 O O . LEU A 1 81 ? 3.407 -2.788 2.074 1.00 98.31 81 LEU A O 1
ATOM 636 N N . SER A 1 82 ? 2.478 -4.582 1.117 1.00 97.81 82 SER A N 1
ATOM 637 C CA . SER A 1 82 ? 3.655 -5.438 1.262 1.00 97.81 82 SER A CA 1
ATOM 638 C C . SER A 1 82 ? 3.967 -6.174 -0.029 1.00 97.81 82 SER A C 1
ATOM 640 O O . SER A 1 82 ? 3.089 -6.773 -0.646 1.00 97.81 82 SER A O 1
ATOM 642 N N . ALA A 1 83 ? 5.244 -6.195 -0.390 1.00 95.69 83 ALA A N 1
ATOM 643 C CA . ALA A 1 83 ? 5.772 -7.018 -1.461 1.00 95.69 83 ALA A CA 1
ATOM 644 C C . ALA A 1 83 ? 5.794 -8.492 -1.033 1.00 95.69 83 ALA A C 1
ATOM 646 O O . ALA A 1 83 ? 6.344 -8.837 0.017 1.00 95.69 83 ALA A O 1
ATOM 647 N N . ALA A 1 84 ? 5.218 -9.364 -1.852 1.00 94.44 84 ALA A N 1
ATOM 648 C CA . ALA A 1 84 ? 5.382 -10.806 -1.755 1.00 94.44 84 ALA A CA 1
ATOM 649 C C . ALA A 1 84 ? 6.651 -11.260 -2.496 1.00 94.44 84 ALA A C 1
ATOM 651 O O . ALA A 1 84 ? 7.214 -10.537 -3.321 1.00 94.44 84 ALA A O 1
ATOM 652 N N . ALA A 1 85 ? 7.112 -12.480 -2.208 1.00 89.81 85 ALA A N 1
ATOM 653 C CA . ALA A 1 85 ? 8.334 -13.030 -2.801 1.00 89.81 85 ALA A CA 1
ATOM 654 C C . ALA A 1 85 ? 8.253 -13.187 -4.331 1.00 89.81 85 ALA A C 1
ATOM 656 O O . ALA A 1 85 ? 9.273 -13.103 -5.010 1.00 89.81 85 ALA A O 1
ATOM 657 N N . ASP A 1 86 ? 7.051 -13.381 -4.873 1.00 91.31 86 ASP A N 1
ATOM 658 C CA . ASP A 1 86 ? 6.788 -13.512 -6.307 1.00 91.31 86 ASP A CA 1
ATOM 659 C C . ASP A 1 86 ? 6.540 -12.156 -7.004 1.00 91.31 86 ASP A C 1
ATOM 661 O O . ASP A 1 86 ? 6.222 -12.112 -8.194 1.00 91.31 86 ASP A O 1
ATOM 665 N N . GLY A 1 87 ? 6.669 -11.043 -6.275 1.00 91.69 87 GLY A N 1
ATOM 666 C CA . GLY A 1 87 ? 6.417 -9.692 -6.775 1.00 91.69 87 GLY A CA 1
ATOM 667 C C . GLY A 1 87 ? 4.950 -9.258 -6.728 1.00 91.69 87 GLY A C 1
ATOM 668 O 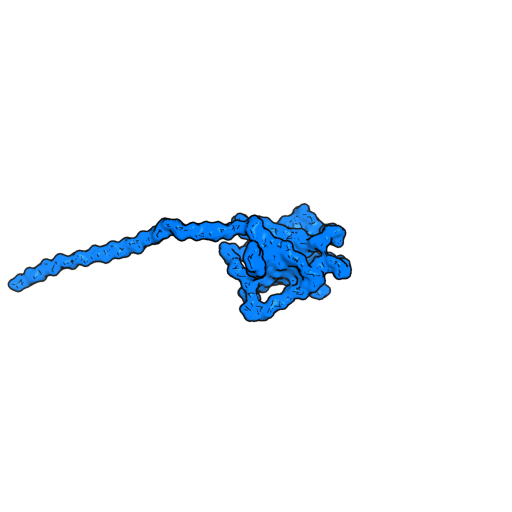O . GLY A 1 87 ? 4.652 -8.137 -7.140 1.00 91.69 87 GLY A O 1
ATOM 669 N N . ALA A 1 88 ? 4.029 -10.088 -6.224 1.00 95.81 88 ALA A N 1
ATOM 670 C CA . ALA A 1 88 ? 2.675 -9.624 -5.933 1.00 95.81 88 ALA A CA 1
ATOM 671 C C . ALA A 1 88 ? 2.691 -8.546 -4.834 1.00 95.81 88 ALA A C 1
ATOM 673 O O . ALA A 1 88 ? 3.568 -8.535 -3.966 1.00 95.81 88 ALA A O 1
ATOM 674 N N . VAL A 1 89 ? 1.707 -7.646 -4.856 1.00 97.12 89 VAL A N 1
ATOM 675 C CA . VAL A 1 89 ? 1.506 -6.653 -3.792 1.00 97.12 89 VAL A CA 1
ATOM 676 C C . VAL A 1 89 ? 0.286 -7.055 -2.982 1.00 97.12 89 VAL A C 1
ATOM 678 O O . VAL A 1 89 ? -0.807 -7.202 -3.522 1.00 97.12 89 VAL A O 1
ATOM 681 N N . LEU A 1 90 ? 0.476 -7.234 -1.681 1.00 98.12 90 LEU A N 1
ATOM 682 C CA . LEU A 1 90 ? -0.593 -7.495 -0.726 1.00 98.12 90 LEU A CA 1
ATOM 683 C C . LEU A 1 90 ? -0.973 -6.186 -0.045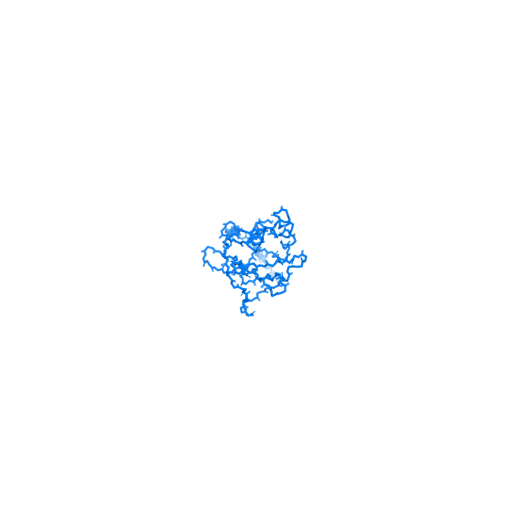 1.00 98.12 90 LEU A C 1
ATOM 685 O O . LEU A 1 90 ? -0.094 -5.457 0.412 1.00 98.12 90 LEU A O 1
ATOM 689 N N . VAL A 1 91 ? -2.268 -5.905 0.043 1.00 98.25 91 VAL A N 1
ATOM 690 C CA . VAL A 1 91 ? -2.818 -4.744 0.746 1.00 98.25 91 VAL A CA 1
ATOM 691 C C . VAL A 1 91 ? -3.599 -5.249 1.949 1.00 98.25 91 VAL A C 1
ATOM 693 O O . VAL A 1 91 ? -4.564 -5.994 1.798 1.00 98.25 91 VAL A O 1
ATOM 696 N N . TYR A 1 92 ? -3.191 -4.845 3.145 1.00 98.50 92 TYR A N 1
ATOM 697 C CA . TYR A 1 92 ? -3.864 -5.178 4.394 1.00 98.50 92 TYR A CA 1
ATOM 698 C C . TYR A 1 92 ? -4.526 -3.936 4.968 1.00 98.50 92 TYR A C 1
ATOM 700 O O . TYR A 1 92 ? -3.859 -2.917 5.153 1.00 98.50 92 TYR A O 1
ATOM 708 N N . ARG A 1 93 ? -5.804 -4.044 5.331 1.00 98.12 93 ARG A N 1
ATOM 709 C CA . ARG A 1 93 ? -6.461 -3.090 6.224 1.00 98.12 93 ARG A CA 1
ATOM 710 C C . ARG A 1 93 ? -6.360 -3.593 7.651 1.00 98.12 93 ARG A C 1
ATOM 712 O O . ARG A 1 93 ? -6.831 -4.684 7.963 1.00 98.12 93 ARG A O 1
ATOM 719 N N . VAL A 1 94 ? -5.756 -2.774 8.502 1.00 97.81 94 VAL A N 1
ATOM 720 C CA . VAL A 1 94 ? -5.525 -3.081 9.920 1.00 97.81 94 VAL A CA 1
ATOM 721 C C . VAL A 1 94 ? -6.184 -2.066 10.857 1.00 97.81 94 VAL A C 1
ATOM 723 O O . VAL A 1 94 ? -6.518 -2.400 11.990 1.00 97.81 94 VAL A O 1
ATOM 726 N N . GLY A 1 95 ? -6.434 -0.845 10.379 1.00 95.12 95 GLY A N 1
ATOM 727 C CA . GLY A 1 95 ? -7.145 0.198 11.119 1.00 95.12 95 GLY A CA 1
ATOM 728 C C . GLY A 1 95 ? -8.536 0.483 10.562 1.00 95.12 95 GLY A C 1
ATOM 729 O O . GLY A 1 95 ? -8.912 0.023 9.480 1.00 95.12 95 GLY A O 1
ATOM 730 N N . ASP A 1 96 ? -9.316 1.238 11.333 1.00 92.06 96 ASP A N 1
ATOM 731 C CA . ASP A 1 96 ? -10.594 1.759 10.857 1.00 92.06 96 ASP A CA 1
ATOM 732 C C . ASP A 1 96 ? -10.361 2.894 9.865 1.00 92.06 96 ASP A C 1
ATOM 734 O O . ASP A 1 96 ? -9.548 3.788 10.076 1.00 92.06 96 ASP A O 1
ATOM 738 N N . LEU A 1 97 ? -11.087 2.813 8.761 1.00 91.38 97 LEU A N 1
ATOM 739 C CA . LEU A 1 97 ? -11.106 3.801 7.691 1.00 91.38 97 LEU A CA 1
ATOM 740 C C . LEU A 1 97 ? -12.566 4.000 7.300 1.00 91.38 97 LEU A C 1
ATOM 742 O O . LEU A 1 97 ? -13.238 2.988 7.075 1.00 91.38 97 LEU A O 1
ATOM 746 N N . PRO A 1 98 ? -13.062 5.239 7.196 1.00 90.19 98 PRO A N 1
ATOM 747 C CA . PRO A 1 98 ? -14.443 5.517 6.810 1.00 90.19 98 PRO A CA 1
ATOM 748 C C . PRO A 1 98 ? -14.657 5.439 5.289 1.00 90.19 98 PRO A C 1
ATOM 750 O O . PRO A 1 98 ? -15.609 6.008 4.768 1.00 90.19 98 PRO A O 1
ATOM 753 N N . VAL A 1 99 ? -13.777 4.728 4.580 1.00 89.81 99 VAL A N 1
ATOM 754 C CA . VAL A 1 99 ? -13.809 4.536 3.129 1.00 89.81 99 VAL A CA 1
ATOM 755 C C . VAL A 1 99 ? -13.670 3.058 2.785 1.00 89.81 99 VAL A C 1
ATOM 757 O O . VAL A 1 99 ? -13.002 2.293 3.491 1.00 89.81 99 VAL A O 1
ATOM 760 N N . ASP A 1 100 ? -14.295 2.656 1.681 1.00 92.31 100 ASP A N 1
ATOM 761 C CA . ASP A 1 100 ? -14.143 1.313 1.133 1.00 92.31 100 ASP A CA 1
ATOM 762 C C . ASP A 1 100 ? -12.861 1.227 0.298 1.00 92.31 100 ASP A C 1
ATOM 764 O O . ASP A 1 100 ? -12.815 1.606 -0.872 1.00 92.31 100 ASP A O 1
ATOM 768 N N . VAL A 1 101 ? -11.802 0.707 0.918 1.00 95.31 101 VAL A N 1
ATOM 769 C CA . VAL A 1 101 ? -10.473 0.570 0.306 1.00 95.31 101 VAL A CA 1
ATOM 770 C C . VAL A 1 101 ? -10.533 -0.231 -0.995 1.00 95.31 101 VAL A C 1
ATOM 772 O O . VAL A 1 101 ? -9.809 0.090 -1.934 1.00 95.31 101 VAL A O 1
ATOM 775 N N . ALA A 1 102 ? -11.411 -1.238 -1.086 1.00 95.75 102 ALA A N 1
ATOM 776 C CA . ALA A 1 102 ? -11.513 -2.085 -2.270 1.00 95.75 102 ALA A CA 1
ATOM 777 C C . ALA A 1 102 ? -11.929 -1.284 -3.514 1.00 95.75 102 ALA A C 1
ATOM 779 O O . ALA A 1 102 ? -11.412 -1.533 -4.604 1.00 95.75 102 ALA A O 1
ATOM 780 N N . GLN A 1 103 ? -12.801 -0.282 -3.350 1.00 94.56 103 GLN A N 1
ATOM 781 C CA . GLN A 1 103 ? -13.242 0.592 -4.444 1.00 94.56 103 GLN A CA 1
ATOM 782 C C . GLN A 1 103 ? -12.142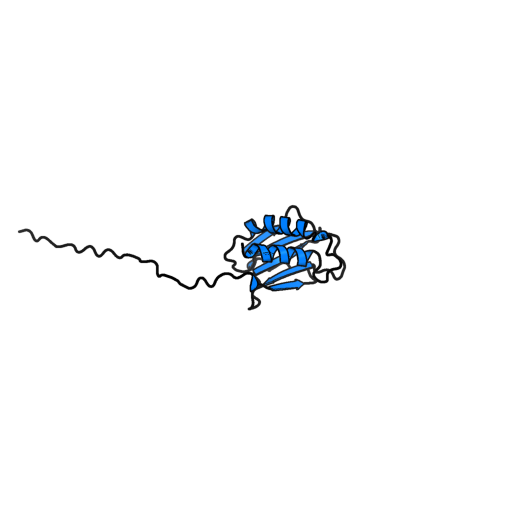 1.545 -4.924 1.00 94.56 103 GLN A C 1
ATOM 784 O O . GLN A 1 103 ? -12.179 1.994 -6.071 1.00 94.56 103 GLN A O 1
ATOM 789 N N . GLN A 1 104 ? -11.136 1.805 -4.086 1.00 94.94 104 GLN A N 1
ATOM 790 C CA . GLN A 1 104 ? -10.029 2.703 -4.411 1.00 94.94 104 GLN A CA 1
ATOM 791 C C . GLN A 1 104 ? -8.850 1.990 -5.087 1.00 94.94 104 GLN A C 1
ATOM 793 O O . GLN A 1 104 ? -8.063 2.633 -5.784 1.00 94.94 104 GLN A O 1
ATOM 798 N N . LEU A 1 105 ? -8.737 0.659 -4.973 1.00 95.94 105 LEU A N 1
ATOM 799 C CA . LEU A 1 105 ? -7.640 -0.096 -5.599 1.00 95.94 105 LEU A CA 1
ATOM 800 C C . LEU A 1 105 ? -7.568 0.088 -7.131 1.00 95.94 105 LEU A C 1
ATOM 802 O O . LEU A 1 105 ? -6.470 0.336 -7.634 1.00 95.94 105 LEU A O 1
ATOM 806 N N . PRO A 1 106 ? -8.676 0.048 -7.905 1.00 95.81 106 PRO A N 1
ATOM 807 C CA . PRO A 1 106 ? -8.617 0.297 -9.350 1.00 95.81 106 PRO A CA 1
ATOM 808 C C . PRO A 1 106 ? -8.171 1.723 -9.709 1.00 95.81 106 PRO A C 1
ATOM 810 O O . PRO A 1 106 ? -7.467 1.928 -10.705 1.00 95.81 106 PRO A O 1
ATOM 813 N N . ARG A 1 107 ? -8.540 2.718 -8.890 1.00 94.62 107 ARG A N 1
ATOM 814 C CA . ARG A 1 107 ? -8.111 4.113 -9.077 1.00 94.62 107 ARG A CA 1
ATOM 815 C C . ARG A 1 107 ? -6.623 4.266 -8.797 1.00 94.62 107 ARG A C 1
ATOM 817 O O . ARG A 1 107 ? -5.894 4.758 -9.656 1.00 94.62 107 ARG A O 1
ATOM 824 N N . MET A 1 108 ? -6.150 3.698 -7.686 1.00 94.94 108 MET A N 1
ATOM 825 C CA . MET A 1 108 ? -4.723 3.597 -7.370 1.00 94.94 108 MET A CA 1
ATOM 826 C C . MET A 1 108 ? -3.934 2.967 -8.525 1.00 94.94 108 MET A C 1
ATOM 828 O O . MET A 1 108 ? -2.875 3.474 -8.892 1.00 94.94 108 MET A O 1
ATOM 832 N N . LEU A 1 109 ? -4.441 1.893 -9.141 1.00 95.81 109 LEU A N 1
ATOM 833 C CA . LEU A 1 109 ? -3.786 1.271 -10.295 1.00 95.81 109 LEU A CA 1
ATOM 834 C C . LEU A 1 109 ? -3.703 2.212 -11.497 1.00 95.81 109 LEU A C 1
ATOM 836 O O . LEU A 1 109 ? -2.655 2.284 -12.141 1.00 95.81 109 LEU A O 1
ATOM 840 N N . THR A 1 110 ? -4.771 2.952 -11.780 1.00 96.00 110 THR A N 1
ATOM 841 C CA . THR A 1 110 ? -4.791 3.952 -12.855 1.00 96.00 110 THR A CA 1
ATOM 842 C C . THR A 1 110 ? -3.759 5.052 -12.595 1.00 96.00 110 THR A C 1
ATOM 844 O O . THR A 1 110 ? -2.927 5.323 -13.465 1.00 96.00 110 THR A O 1
ATOM 847 N N . CYS A 1 111 ? -3.725 5.596 -11.374 1.00 95.62 111 CYS A N 1
ATOM 848 C CA . CYS A 1 111 ? -2.706 6.551 -10.935 1.00 95.62 111 CYS A CA 1
ATOM 849 C C . CYS A 1 111 ? -1.287 5.984 -11.092 1.00 95.62 111 CYS A C 1
ATOM 851 O O . CYS A 1 111 ? -0.418 6.637 -11.673 1.00 95.62 111 CYS A O 1
ATOM 853 N N . SER A 1 112 ? -1.051 4.739 -10.664 1.00 95.00 112 SER A N 1
ATOM 854 C CA . SER A 1 112 ? 0.284 4.128 -10.697 1.00 95.00 112 SER A CA 1
ATOM 855 C C . SER A 1 112 ? 0.844 3.988 -12.113 1.00 95.00 112 SER A C 1
ATOM 857 O O . SER A 1 112 ? 2.046 4.146 -12.334 1.00 95.00 112 SER A O 1
ATOM 859 N N . ARG A 1 113 ? -0.035 3.733 -13.091 1.00 95.06 113 ARG A N 1
ATOM 860 C CA . ARG A 1 113 ? 0.319 3.645 -14.511 1.00 95.06 113 ARG A CA 1
ATOM 861 C C . ARG A 1 113 ? 0.621 5.021 -15.082 1.00 95.06 113 ARG A C 1
ATOM 863 O O . ARG A 1 113 ? 1.640 5.173 -15.749 1.00 95.06 113 ARG A O 1
ATOM 870 N N . ALA A 1 114 ? -0.216 6.013 -14.780 1.00 95.50 114 ALA A N 1
ATOM 871 C CA . ALA A 1 114 ? 0.002 7.395 -15.201 1.00 95.50 114 ALA A CA 1
ATOM 872 C C . ALA A 1 114 ? 1.331 7.952 -14.662 1.00 95.50 114 ALA A C 1
ATOM 874 O O . ALA A 1 114 ? 2.084 8.582 -15.401 1.00 95.50 114 ALA A O 1
ATOM 875 N N . ARG A 1 115 ? 1.665 7.634 -13.404 1.00 92.81 115 ARG A N 1
ATOM 876 C CA . ARG A 1 115 ? 2.943 7.986 -12.761 1.00 92.81 115 ARG A CA 1
ATOM 877 C C . ARG A 1 115 ? 4.109 7.077 -13.139 1.00 92.81 115 ARG A C 1
ATOM 879 O O . ARG A 1 115 ? 5.235 7.331 -12.727 1.00 92.81 115 ARG A O 1
ATOM 886 N N . GLN A 1 116 ? 3.847 6.013 -13.895 1.00 92.12 116 GLN A N 1
ATOM 887 C CA . GLN A 1 116 ? 4.830 5.003 -14.271 1.00 92.12 116 GLN A CA 1
ATOM 888 C C . GLN A 1 116 ? 5.612 4.445 -13.066 1.00 92.12 116 GLN A C 1
ATOM 890 O O . GLN A 1 116 ? 6.830 4.275 -13.143 1.00 92.12 116 GLN A O 1
ATOM 895 N N . CYS A 1 117 ? 4.927 4.133 -11.958 1.00 91.50 117 CYS A N 1
ATOM 896 C CA . CYS A 1 117 ? 5.560 3.730 -10.692 1.00 91.50 117 CYS A CA 1
ATOM 897 C C . CYS A 1 117 ? 6.586 2.591 -10.844 1.00 91.50 117 CYS A C 1
ATOM 899 O O . CYS A 1 117 ? 7.607 2.584 -10.160 1.00 91.50 117 CYS A O 1
ATOM 901 N N . GLN A 1 118 ? 6.383 1.680 -11.800 1.00 88.00 118 GLN A N 1
ATOM 902 C CA . GLN A 1 118 ? 7.315 0.598 -12.149 1.00 88.00 118 GLN A CA 1
ATOM 903 C C . GLN A 1 118 ? 8.742 1.051 -12.530 1.00 88.00 118 GLN A C 1
ATOM 905 O O . GLN A 1 118 ? 9.688 0.253 -12.486 1.00 88.00 118 GLN A O 1
ATOM 910 N N . HIS A 1 119 ? 8.905 2.316 -12.931 1.00 86.81 119 HIS A N 1
ATOM 911 C CA . HIS A 1 119 ? 10.186 2.930 -13.283 1.00 86.81 119 HIS A CA 1
ATOM 912 C C . HIS A 1 119 ? 10.825 3.700 -12.121 1.00 86.81 119 HIS A C 1
ATOM 914 O O . HIS A 1 119 ? 11.993 4.067 -12.226 1.00 86.81 119 HIS A O 1
ATOM 920 N N . ALA A 1 120 ? 10.139 3.876 -10.986 1.00 81.31 120 ALA A N 1
ATOM 921 C CA . ALA A 1 120 ? 10.648 4.589 -9.808 1.00 81.31 120 ALA A CA 1
ATOM 922 C C . ALA A 1 120 ? 11.712 3.791 -9.020 1.00 81.31 120 ALA A C 1
ATOM 924 O O . ALA A 1 120 ? 11.836 3.908 -7.808 1.00 81.31 120 ALA A O 1
ATOM 925 N N . ARG A 1 121 ? 12.498 2.943 -9.694 1.00 66.44 121 ARG A N 1
ATOM 926 C CA . ARG A 1 121 ? 13.459 2.015 -9.071 1.00 66.44 121 ARG A CA 1
ATOM 927 C C . ARG A 1 121 ? 14.674 2.715 -8.464 1.00 66.44 121 ARG A C 1
ATOM 929 O O . ARG A 1 121 ? 15.338 2.131 -7.615 1.00 66.44 121 ARG A O 1
ATOM 936 N N . SER A 1 122 ? 14.969 3.925 -8.928 1.00 61.53 122 SER A N 1
ATOM 937 C CA . SER A 1 122 ? 16.034 4.793 -8.422 1.00 61.53 122 SER A CA 1
ATOM 938 C C . SER A 1 122 ? 15.562 5.757 -7.330 1.00 61.53 122 SER A C 1
ATOM 940 O O . SER A 1 122 ? 16.392 6.456 -6.755 1.00 61.53 122 SER A O 1
ATOM 942 N N . ASP A 1 123 ? 14.256 5.814 -7.048 1.00 73.88 123 ASP A N 1
ATOM 943 C CA . ASP A 1 123 ? 13.712 6.635 -5.968 1.00 73.88 123 ASP A CA 1
ATOM 944 C C . ASP A 1 123 ? 13.953 5.951 -4.607 1.00 73.88 123 ASP A C 1
ATOM 946 O O . ASP A 1 123 ? 13.771 4.733 -4.509 1.00 73.88 123 ASP A O 1
ATOM 950 N N . PRO A 1 124 ? 14.324 6.688 -3.544 1.00 67.06 124 PRO A N 1
ATOM 951 C CA . PRO A 1 124 ? 14.470 6.124 -2.198 1.00 67.06 124 PRO A CA 1
ATOM 952 C C . PRO A 1 124 ? 13.203 5.431 -1.666 1.00 67.06 124 PRO A C 1
ATOM 954 O O . PRO A 1 124 ? 13.285 4.421 -0.967 1.00 67.06 124 PRO A O 1
ATOM 957 N N . SER A 1 125 ? 12.024 5.944 -2.017 1.00 79.06 125 SER A N 1
ATOM 958 C CA . SER A 1 125 ? 10.718 5.348 -1.708 1.00 79.06 125 SER A CA 1
ATOM 959 C C . SER A 1 125 ? 10.387 4.182 -2.641 1.00 79.06 125 SER A C 1
ATOM 961 O O . SER A 1 125 ? 9.535 3.345 -2.333 1.00 79.06 125 SER A O 1
ATOM 963 N N . GLY A 1 126 ? 11.068 4.104 -3.781 1.00 87.75 126 GLY A N 1
ATOM 964 C CA . GLY A 1 126 ? 10.923 3.047 -4.763 1.00 87.75 126 GLY A CA 1
ATOM 965 C C . GLY A 1 126 ? 9.534 2.976 -5.399 1.00 87.75 126 GLY A C 1
ATOM 966 O O . GLY A 1 126 ? 8.630 3.779 -5.160 1.00 87.75 126 GLY A O 1
ATOM 967 N N . GLU A 1 127 ? 9.341 1.920 -6.181 1.00 92.44 127 GLU A N 1
ATOM 968 C CA . GLU A 1 127 ? 8.066 1.581 -6.813 1.00 92.44 127 GLU A CA 1
ATOM 969 C C . GLU A 1 127 ? 6.909 1.457 -5.801 1.00 92.44 127 GLU A C 1
ATOM 971 O O . GLU A 1 127 ? 5.801 1.937 -6.046 1.00 92.44 127 GLU A O 1
ATOM 976 N N . LEU A 1 128 ? 7.171 0.864 -4.631 1.00 93.88 128 LEU A N 1
ATOM 977 C CA . LEU A 1 128 ? 6.152 0.645 -3.604 1.00 93.88 128 LEU A CA 1
ATOM 978 C C . LEU A 1 128 ? 5.710 1.947 -2.917 1.00 93.88 128 LEU A C 1
ATOM 980 O O . LEU A 1 128 ? 4.539 2.082 -2.571 1.00 93.88 128 LEU A O 1
ATOM 984 N N . GLY A 1 129 ? 6.617 2.911 -2.742 1.00 94.19 129 GLY A N 1
ATOM 985 C CA . GLY A 1 129 ? 6.271 4.234 -2.223 1.00 94.19 129 GLY A CA 1
ATOM 986 C C . GLY A 1 129 ? 5.377 5.006 -3.192 1.00 94.19 129 GLY A C 1
ATOM 987 O O . GLY A 1 129 ? 4.381 5.590 -2.774 1.00 94.19 129 GLY A O 1
ATOM 988 N N . CYS A 1 130 ? 5.665 4.921 -4.494 1.00 94.25 130 CYS A N 1
ATOM 989 C CA . CYS A 1 130 ? 4.814 5.498 -5.537 1.00 94.25 130 CYS A CA 1
ATOM 990 C C . CYS A 1 130 ? 3.398 4.892 -5.530 1.00 94.25 130 CYS A C 1
ATOM 992 O O . CYS A 1 130 ? 2.411 5.625 -5.598 1.00 94.25 130 CYS A O 1
ATOM 994 N N . LEU A 1 131 ? 3.280 3.567 -5.370 1.00 95.38 131 LEU A N 1
ATOM 995 C CA . LEU A 1 131 ? 1.984 2.899 -5.198 1.00 95.38 131 LEU A CA 1
ATOM 996 C C . LEU A 1 131 ? 1.235 3.379 -3.952 1.00 95.38 131 LEU A C 1
ATOM 998 O O . LEU A 1 131 ? 0.043 3.672 -4.028 1.00 95.38 131 LEU A O 1
ATOM 1002 N N . ALA A 1 132 ? 1.925 3.460 -2.813 1.00 96.12 132 ALA A N 1
ATOM 1003 C CA . ALA A 1 132 ? 1.327 3.911 -1.563 1.00 96.12 132 ALA A CA 1
ATOM 1004 C C . ALA A 1 132 ? 0.811 5.353 -1.667 1.00 96.12 132 ALA A C 1
ATOM 1006 O O . ALA A 1 132 ? -0.266 5.643 -1.156 1.00 96.12 132 ALA A O 1
ATOM 1007 N N . LEU A 1 133 ? 1.534 6.224 -2.378 1.00 94.94 133 LEU A N 1
ATOM 1008 C CA . LEU A 1 133 ? 1.106 7.595 -2.647 1.00 94.94 133 LEU A CA 1
ATOM 1009 C C . LEU A 1 133 ? -0.168 7.638 -3.498 1.00 94.94 133 LEU A C 1
ATOM 1011 O O . LEU A 1 133 ? -1.116 8.322 -3.130 1.00 94.94 133 LEU A O 1
ATOM 1015 N N . CYS A 1 134 ? -0.233 6.850 -4.575 1.00 95.50 134 CYS A N 1
ATOM 1016 C CA . CYS A 1 134 ? -1.457 6.733 -5.369 1.00 95.50 134 CYS A CA 1
ATOM 1017 C C . CYS A 1 134 ? -2.646 6.215 -4.549 1.00 95.50 134 CYS A C 1
ATOM 1019 O O . CYS A 1 134 ? -3.774 6.631 -4.789 1.00 95.50 134 CYS A O 1
ATOM 1021 N N . LEU A 1 135 ? -2.425 5.302 -3.595 1.00 96.00 135 LEU A N 1
ATOM 1022 C CA . LEU A 1 135 ? -3.511 4.856 -2.722 1.00 96.00 135 LEU A CA 1
ATOM 1023 C C . LEU A 1 135 ? -3.979 5.998 -1.830 1.00 96.00 135 LEU A C 1
ATOM 1025 O O . LEU A 1 135 ? -5.175 6.244 -1.753 1.00 96.00 135 LEU A O 1
ATOM 1029 N N . LEU A 1 136 ? -3.031 6.683 -1.186 1.00 94.81 136 LEU A N 1
ATOM 1030 C CA . LEU A 1 136 ? -3.280 7.789 -0.268 1.00 94.81 136 LEU A CA 1
ATOM 1031 C C . LEU A 1 136 ? -4.139 8.884 -0.910 1.00 94.81 136 LEU A C 1
ATOM 1033 O O . LEU A 1 136 ? -5.120 9.311 -0.310 1.00 94.81 136 LEU A O 1
ATOM 1037 N N . GLU A 1 137 ? -3.797 9.286 -2.137 1.00 92.44 137 GLU A N 1
ATOM 1038 C CA . GLU A 1 137 ? -4.507 10.327 -2.892 1.00 92.44 137 GLU A CA 1
ATOM 1039 C C . GLU A 1 137 ? -5.977 9.965 -3.140 1.00 92.44 137 GLU A C 1
ATOM 1041 O O . GLU A 1 137 ? -6.850 10.816 -3.000 1.00 92.44 137 GLU A O 1
ATOM 1046 N N . HIS A 1 138 ? -6.273 8.692 -3.415 1.00 91.25 138 HIS A N 1
ATOM 1047 C CA . HIS A 1 138 ? -7.641 8.230 -3.666 1.00 91.25 138 HIS A CA 1
ATOM 1048 C C . HIS A 1 138 ? -8.410 7.825 -2.406 1.00 91.25 138 HIS A C 1
ATOM 1050 O O . HIS A 1 138 ? -9.591 7.504 -2.493 1.00 91.25 138 HIS A O 1
ATOM 1056 N N . LEU A 1 139 ? -7.794 7.837 -1.219 1.00 89.88 139 LEU A N 1
ATOM 1057 C CA . LEU A 1 139 ? -8.562 7.666 0.018 1.00 89.88 139 LEU A CA 1
ATOM 1058 C C . LEU A 1 139 ? -9.448 8.893 0.301 1.00 89.88 139 LEU A C 1
ATOM 1060 O O . LEU A 1 139 ? -10.417 8.754 1.037 1.00 89.88 139 LEU A O 1
ATOM 1064 N N . GLY A 1 140 ? -9.134 10.065 -0.266 1.00 73.44 140 GLY A N 1
ATOM 1065 C CA . GLY A 1 140 ? -9.869 11.324 -0.060 1.00 73.44 140 GLY A CA 1
ATOM 1066 C C . GLY A 1 140 ? -10.985 11.642 -1.031 1.00 73.44 140 GLY A C 1
ATOM 1067 O O . GLY A 1 140 ? -11.595 12.701 -0.896 1.00 73.44 140 GLY A O 1
ATOM 1068 N N . GLU A 1 141 ? -11.215 10.766 -2.002 1.00 64.06 141 GLU A N 1
ATOM 1069 C CA . GLU A 1 141 ? -12.158 10.957 -3.107 1.00 64.06 141 GLU A CA 1
ATOM 1070 C C . GLU A 1 141 ? -13.344 9.994 -3.023 1.00 64.06 141 GLU A C 1
ATOM 1072 O O . GLU A 1 141 ? -14.474 10.454 -3.299 1.00 64.06 141 GLU A O 1
#

Foldseek 3Di:
DDDDDDDDPPDPPPDPDPDPDPPDPDLVQKDKDFALDFDDDDPVQFPDKDWLPPDFADPADSQATQKIFIAGPVRHTAWMWGQDPRRIIMITGRDDAPDDLVVQSVQLVVQLVVVVLNPQRVPSNHSNNSSVVSSSVSSND

Solvent-accessible surface area (backbone atoms only — not comparable to full-atom values): 8501 Å² total; per-residue (Å²): 140,83,87,81,81,84,80,82,80,80,80,80,76,82,71,79,79,83,71,73,78,71,77,66,85,55,46,87,54,47,43,82,47,79,31,73,52,57,63,79,76,60,73,93,48,53,79,45,77,45,71,48,78,98,52,67,58,66,91,72,56,96,80,36,42,22,18,32,34,36,20,42,84,87,65,50,57,30,37,36,41,18,49,43,98,88,22,43,35,36,40,35,33,55,38,91,65,103,60,68,63,76,76,33,50,66,53,20,52,52,45,26,59,77,68,42,19,84,68,32,72,85,44,83,55,17,35,54,40,44,43,49,50,28,41,48,64,48,67,66,111

Sequence (141 aa):
MIFRILLVVAAIIFAPLPGAPQTGFDPLLLNIRMSPNALRPPTDMIKQQWTLDGYRLGRLGAQAPRAAIIENDVRQRLLILSAAADGAVLVYRVGDLPVDVAQQLPRMLTCSRARQCQHARSDPSGELGCLALCLLEHLGE

Nearest PDB structures (foldseek):
  4ki3-assembly4_J  TM=6.886E-01  e=1.025E+00  Yersinia pestis biovar Medievalis str. Harbin 35
  4ki3-assembly3_I  TM=4.371E-01  e=5.227E-01  Yersinia pestis biovar Medievalis str. Harbin 35
  2kzb-assembly1_A  TM=4.796E-01  e=1.479E+00  Saccharomyces cerevisiae
  8v1k-assemb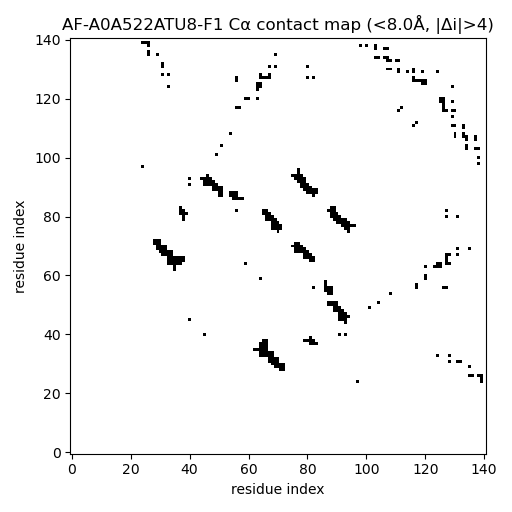ly2_B  TM=4.629E-01  e=2.566E+00  Francisella tularensis subsp. tularensis SCHU S4
  5i5l-assembly1_A-2  TM=2.823E-01  e=6.424E+00  Agrobacterium fabrum str. C58

Radius of gyration: 23.06 Å; Cα contacts (8 Å, |Δi|>4): 218; chains: 1; bounding box: 91×32×48 Å

Secondary structure (DSSP, 8-state):
--------------PPPS--------GGG-EEEEESS-----GGG-SEEEEEEEEE-----TTS-SEEEEE-TT--EEEEEEE-TTSEEEEEE-S--SS-HHHHHHHHHHHHHHTTGGGGGGSTTHHHHHHHHHHHHHTT-